Protein AF-V9ILV5-F1 (afdb_monomer_lite)

InterPro domains:
  IPR024571 ERAP1-like C-terminal domain [PF11838] (1-112)
  IPR050344 Peptidase M1 family aminopeptidases [PTHR11533] (1-113)

pLDDT: mean 90.87, std 11.47, range [36.84, 98.38]

Organism: Apis cerana (NCBI:txid7461)

Foldseek 3Di:
DLVCLQPDDDPVVNLVVLLVQLQDPDLVSLLVQLVVCLDCSRHNPVCSLSSLLSNLVHPSSLVVSVVCCLVCVVVVCVSQNPPHPSNVCSLCSSCVPPDDPVSVVVSVVSVVVDPSPVPPD

Sequence (121 aa):
MFQRFVTETDSAEKLNLIRGLAGIQSSWILNEFITTATDENYVRAQDFFSCLIAISENPIGTPLVWDWVRSNWEFLVNRYTLNDRYLGSLIPSITKTFATEIKLNEMENFLLSIPMLELEL

Secondary structure (DSSP, 8-state):
-HHHHHH---HHHHHHHHHHHHT---HHHHHHHHHHHTSTTTS-HHHHHHHHHHHHTSTTHHHHHHHHHHHTHHHHHHHH-TT-HHHHHHHHHHSTT--SHHHHHHHHHHHHHSGGGGG--

Structure (mmCIF, N/CA/C/O backbone):
data_AF-V9ILV5-F1
#
_entry.id   AF-V9ILV5-F1
#
loop_
_atom_site.group_PDB
_atom_site.id
_atom_site.type_symbol
_atom_site.label_atom_id
_atom_site.label_alt_id
_atom_site.label_comp_id
_atom_site.label_asym_id
_atom_site.label_entity_id
_atom_site.label_seq_id
_atom_site.pdbx_PDB_ins_code
_atom_site.Cartn_x
_atom_site.Cartn_y
_atom_site.Cartn_z
_atom_site.occupancy
_atom_site.B_iso_or_equiv
_atom_site.auth_seq_id
_atom_site.auth_comp_id
_atom_site.auth_asym_id
_atom_site.auth_atom_id
_atom_site.pdbx_PDB_model_num
ATOM 1 N N . MET A 1 1 ? -7.998 -0.362 -17.642 1.00 83.44 1 MET A N 1
ATOM 2 C CA . MET A 1 1 ? -7.440 0.727 -16.808 1.00 83.44 1 MET A CA 1
ATOM 3 C C . MET A 1 1 ? -6.019 0.401 -16.358 1.00 83.44 1 MET A C 1
ATOM 5 O O . MET A 1 1 ? -5.140 1.191 -16.661 1.00 83.44 1 MET A O 1
ATOM 9 N N . PHE A 1 2 ? -5.761 -0.775 -15.769 1.00 84.56 2 PHE A N 1
ATOM 10 C CA . PHE A 1 2 ? -4.410 -1.171 -15.338 1.00 84.56 2 PHE A CA 1
ATOM 11 C C . PHE A 1 2 ? -3.381 -1.207 -16.481 1.00 84.56 2 PHE A C 1
ATOM 13 O O . PHE A 1 2 ? -2.329 -0.593 -16.374 1.00 84.56 2 PHE A O 1
ATOM 20 N N . GLN A 1 3 ? -3.730 -1.790 -17.635 1.00 86.25 3 GLN A N 1
ATOM 21 C CA . GLN A 1 3 ? -2.847 -1.778 -18.813 1.00 86.25 3 GLN A CA 1
ATOM 22 C C . GLN A 1 3 ? -2.428 -0.361 -19.236 1.00 86.25 3 GLN A C 1
ATOM 24 O O . GLN A 1 3 ? -1.288 -0.139 -19.619 1.00 86.25 3 GLN A O 1
ATOM 29 N N . ARG A 1 4 ? -3.356 0.601 -19.141 1.00 90.31 4 ARG A N 1
ATOM 30 C CA . ARG A 1 4 ? -3.098 2.002 -19.484 1.00 90.31 4 ARG A CA 1
ATOM 31 C C . ARG A 1 4 ? -2.180 2.655 -18.451 1.00 90.31 4 ARG A C 1
ATOM 33 O O . ARG A 1 4 ? -1.290 3.387 -18.841 1.00 90.31 4 ARG A O 1
ATOM 40 N N . PHE A 1 5 ? -2.360 2.337 -17.168 1.00 89.38 5 PHE A N 1
ATOM 41 C CA . PHE A 1 5 ? -1.490 2.786 -16.077 1.00 89.38 5 PHE A CA 1
ATOM 42 C C . PHE A 1 5 ? -0.036 2.322 -16.244 1.00 89.38 5 PHE A C 1
ATOM 44 O O . PHE A 1 5 ? 0.875 3.117 -16.032 1.00 89.38 5 PHE A O 1
ATOM 51 N N . VAL A 1 6 ? 0.180 1.074 -16.669 1.00 86.56 6 VAL A N 1
ATOM 52 C CA . VAL A 1 6 ? 1.525 0.510 -16.891 1.00 86.56 6 VAL A CA 1
ATOM 53 C C . VAL A 1 6 ? 2.266 1.231 -18.019 1.00 86.56 6 VAL A C 1
ATOM 55 O O . VAL A 1 6 ? 3.464 1.479 -17.917 1.00 86.56 6 VAL A O 1
ATOM 58 N N . THR A 1 7 ? 1.563 1.589 -19.095 1.00 89.88 7 THR A N 1
ATOM 59 C CA . THR A 1 7 ? 2.163 2.256 -20.261 1.00 89.88 7 THR A CA 1
ATOM 60 C C . THR A 1 7 ? 2.166 3.784 -20.166 1.00 89.88 7 THR A C 1
ATOM 62 O O . THR A 1 7 ? 2.702 4.434 -21.059 1.00 89.88 7 THR A O 1
ATOM 65 N N . GLU A 1 8 ? 1.536 4.365 -19.141 1.00 91.69 8 GLU A N 1
ATOM 66 C CA . GLU A 1 8 ? 1.406 5.816 -18.996 1.00 91.69 8 GLU A CA 1
ATOM 67 C C . GLU A 1 8 ? 2.742 6.453 -18.598 1.00 91.69 8 GLU A C 1
ATOM 69 O O . GLU A 1 8 ? 3.406 6.029 -17.647 1.00 91.69 8 GLU A O 1
ATOM 74 N N . THR A 1 9 ? 3.125 7.500 -19.326 1.00 88.25 9 THR A N 1
ATOM 75 C CA . THR A 1 9 ? 4.378 8.233 -19.110 1.00 88.25 9 THR A CA 1
ATOM 76 C C . THR A 1 9 ? 4.163 9.565 -18.409 1.00 88.25 9 THR A C 1
ATOM 78 O O . THR A 1 9 ? 5.094 10.064 -17.776 1.00 88.25 9 THR A O 1
ATOM 81 N N . ASP A 1 10 ? 2.962 10.140 -18.509 1.00 91.38 10 ASP A N 1
ATOM 82 C CA . ASP A 1 10 ? 2.620 11.371 -17.810 1.00 91.38 10 ASP A CA 1
ATOM 83 C C . ASP A 1 10 ? 2.338 11.088 -16.329 1.00 91.38 10 ASP A C 1
ATOM 85 O O . ASP A 1 10 ? 1.428 10.340 -15.967 1.00 91.38 10 ASP A O 1
ATOM 89 N N . SER A 1 11 ? 3.129 11.698 -15.447 1.00 86.06 11 SER A N 1
ATOM 90 C CA . SER A 1 11 ? 3.035 11.462 -14.004 1.00 86.06 11 SER A CA 1
ATOM 91 C C . SER A 1 11 ? 1.685 11.885 -13.411 1.00 86.06 11 SER A C 1
ATOM 93 O O . SER A 1 11 ? 1.218 11.259 -12.456 1.00 86.06 11 SER A O 1
ATOM 95 N N . ALA A 1 12 ? 1.052 12.936 -13.944 1.00 89.31 12 ALA A N 1
ATOM 96 C CA . ALA A 1 12 ? -0.229 13.417 -13.433 1.00 89.31 12 ALA A CA 1
ATOM 97 C C . ALA A 1 12 ? -1.368 12.472 -13.838 1.00 89.31 12 ALA A C 1
ATOM 99 O O . ALA A 1 12 ? -2.196 12.099 -13.004 1.00 89.31 12 ALA A O 1
ATOM 100 N N . GLU A 1 13 ? -1.373 12.017 -15.087 1.00 92.94 13 GLU A N 1
ATOM 101 C CA . GLU A 1 13 ? -2.340 11.048 -15.581 1.00 92.94 13 GLU A CA 1
ATOM 102 C C . GLU A 1 13 ? -2.154 9.680 -14.926 1.00 92.94 13 GLU A C 1
ATOM 104 O O . GLU A 1 13 ? -3.128 9.029 -14.545 1.00 92.94 13 GLU A O 1
ATOM 109 N N . LYS A 1 14 ? -0.908 9.277 -14.671 1.00 89.88 14 LYS A N 1
ATOM 110 C CA . LYS A 1 14 ? -0.612 8.067 -13.906 1.00 89.88 14 LYS A CA 1
ATOM 111 C C . LYS A 1 14 ? -1.242 8.114 -12.513 1.00 89.88 14 LYS A C 1
ATOM 113 O O . LYS A 1 14 ? -1.853 7.134 -12.086 1.00 89.88 14 LYS A O 1
ATOM 118 N N . LEU A 1 15 ? -1.178 9.259 -11.831 1.00 89.06 15 LEU A N 1
ATOM 119 C CA . LEU A 1 15 ? -1.830 9.449 -10.534 1.00 89.06 15 LEU A CA 1
ATOM 120 C C . LEU A 1 15 ? -3.364 9.385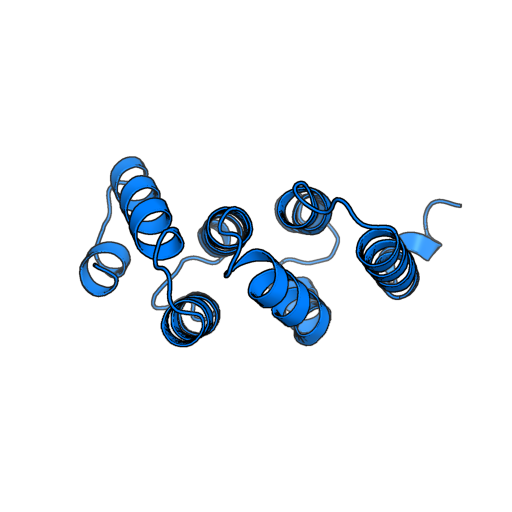 -10.634 1.00 89.06 15 LEU A C 1
ATOM 122 O O . LEU A 1 15 ? -4.010 8.797 -9.763 1.00 89.06 15 LEU A O 1
ATOM 126 N N . ASN A 1 16 ? -3.961 9.936 -11.695 1.00 93.06 16 ASN A N 1
ATOM 127 C CA . ASN A 1 16 ? -5.401 9.802 -11.948 1.00 93.06 16 ASN A CA 1
ATOM 128 C C . ASN A 1 16 ? -5.804 8.336 -12.149 1.00 93.06 16 ASN A C 1
ATOM 130 O O . ASN A 1 16 ? -6.809 7.886 -11.594 1.00 93.06 16 ASN A O 1
ATOM 134 N N . LEU A 1 17 ? -5.000 7.573 -12.891 1.00 94.44 17 LEU A N 1
ATOM 135 C CA . LEU A 1 17 ? -5.229 6.150 -13.117 1.00 94.44 17 LEU A CA 1
ATOM 136 C C . LEU A 1 17 ? -5.088 5.335 -11.825 1.00 94.44 17 LEU A C 1
ATOM 138 O O . LEU A 1 17 ? -5.932 4.474 -11.581 1.00 94.44 17 LEU A O 1
ATOM 142 N N . ILE A 1 18 ? -4.099 5.635 -10.970 1.00 93.62 18 ILE A N 1
ATOM 143 C CA . ILE A 1 18 ? -3.969 5.019 -9.636 1.00 93.62 18 ILE A CA 1
ATOM 144 C C . ILE A 1 18 ? -5.243 5.250 -8.821 1.00 93.62 18 ILE A C 1
ATOM 146 O O . ILE A 1 18 ? -5.800 4.295 -8.287 1.00 93.62 18 ILE A O 1
ATOM 150 N N . ARG A 1 19 ? -5.741 6.491 -8.757 1.00 93.00 19 ARG A N 1
ATOM 151 C CA . ARG A 1 19 ? -6.979 6.815 -8.025 1.00 93.00 19 ARG A CA 1
ATOM 152 C C . ARG A 1 19 ? -8.189 6.067 -8.585 1.00 93.00 19 ARG A C 1
ATOM 154 O O . ARG A 1 19 ? -8.990 5.540 -7.818 1.00 93.00 19 ARG A O 1
ATOM 161 N N . GLY A 1 20 ? -8.303 5.977 -9.910 1.00 95.31 20 GLY A N 1
ATOM 162 C CA . GLY A 1 20 ? -9.363 5.214 -10.571 1.00 95.31 20 GLY A CA 1
ATOM 163 C C . GLY A 1 20 ? -9.317 3.717 -10.244 1.00 95.31 20 GLY A C 1
ATOM 164 O O . GLY A 1 20 ? -10.351 3.123 -9.946 1.00 95.31 20 GLY A O 1
ATOM 165 N N . LEU A 1 21 ? -8.123 3.118 -10.247 1.00 95.19 21 LEU A N 1
ATOM 166 C CA . LEU A 1 21 ? -7.906 1.712 -9.885 1.00 95.19 21 LEU A CA 1
ATOM 167 C C . LEU A 1 21 ? -8.169 1.453 -8.397 1.00 95.19 21 LEU A C 1
ATOM 169 O O . LEU A 1 21 ? -8.818 0.471 -8.046 1.00 95.19 21 LEU A O 1
ATOM 173 N N . ALA A 1 22 ? -7.713 2.352 -7.528 1.00 96.12 22 ALA A N 1
ATOM 174 C CA . ALA A 1 22 ? -7.916 2.266 -6.087 1.00 96.12 22 ALA A CA 1
ATOM 175 C C . ALA A 1 22 ? -9.392 2.415 -5.679 1.00 96.12 22 ALA A C 1
ATOM 177 O O . ALA A 1 22 ? -9.806 1.862 -4.664 1.00 96.12 22 ALA A O 1
ATOM 178 N N . GLY A 1 23 ? -10.212 3.106 -6.479 1.00 95.75 23 GLY A N 1
ATOM 179 C CA . GLY A 1 23 ? -11.650 3.271 -6.233 1.00 95.75 23 GLY A CA 1
ATOM 180 C C . GLY A 1 23 ? -12.505 2.016 -6.467 1.00 95.75 23 GLY A C 1
ATOM 181 O O . GLY A 1 23 ? -13.704 2.029 -6.175 1.00 95.75 23 GLY A O 1
ATOM 182 N N . ILE A 1 24 ? -11.924 0.928 -6.984 1.00 96.31 24 ILE A N 1
ATOM 183 C CA . ILE A 1 24 ? -12.650 -0.303 -7.320 1.00 96.31 24 ILE A CA 1
ATOM 184 C C . ILE A 1 24 ? -13.223 -0.965 -6.058 1.00 96.31 24 ILE A C 1
ATOM 186 O O . ILE A 1 24 ? -12.523 -1.202 -5.079 1.00 96.31 24 ILE A O 1
ATOM 190 N N . GLN A 1 25 ? -14.509 -1.319 -6.093 1.00 96.50 25 GLN A N 1
ATOM 191 C CA . GLN A 1 25 ? -15.223 -1.933 -4.967 1.00 96.50 25 GLN A CA 1
ATOM 192 C C . GLN A 1 25 ? -15.139 -3.472 -4.988 1.00 96.50 25 GLN A C 1
ATOM 194 O O . GLN A 1 25 ? -16.149 -4.169 -4.923 1.00 96.50 25 GLN A O 1
ATOM 199 N N . SER A 1 26 ? -13.932 -4.020 -5.150 1.00 97.56 26 SER A N 1
ATOM 200 C CA . SER A 1 26 ? -13.693 -5.467 -5.202 1.00 97.56 26 SER A CA 1
ATOM 201 C C . SER A 1 26 ? -12.385 -5.811 -4.505 1.00 97.56 26 SER A C 1
ATOM 203 O O . SER A 1 26 ? -11.316 -5.423 -4.971 1.00 97.56 26 SER A O 1
ATOM 205 N N . SER A 1 27 ? -12.465 -6.572 -3.411 1.00 97.38 27 SER A N 1
ATOM 206 C CA . SER A 1 27 ? -11.283 -6.994 -2.653 1.00 97.38 27 SER A CA 1
ATOM 207 C C . SER A 1 27 ? -10.315 -7.823 -3.493 1.00 97.38 27 SER A C 1
ATOM 209 O O . SER A 1 27 ? -9.108 -7.644 -3.378 1.00 97.38 27 SER A O 1
ATOM 211 N N . TRP A 1 28 ? -10.834 -8.679 -4.379 1.00 97.06 28 TRP A N 1
ATOM 212 C CA . TRP A 1 28 ? -10.013 -9.455 -5.306 1.00 97.06 28 TRP A CA 1
ATOM 213 C C . TRP A 1 28 ? -9.201 -8.538 -6.226 1.00 97.06 28 TRP A C 1
ATOM 215 O O . TRP A 1 28 ? -7.982 -8.638 -6.248 1.00 97.06 28 TRP A O 1
ATOM 225 N N . ILE A 1 29 ? -9.843 -7.576 -6.901 1.00 96.62 29 ILE A N 1
ATOM 226 C CA . ILE A 1 29 ? -9.138 -6.668 -7.823 1.00 96.62 29 ILE A CA 1
ATOM 227 C C . ILE A 1 29 ? -8.123 -5.792 -7.082 1.00 96.62 29 ILE A C 1
ATOM 229 O O . ILE A 1 29 ? -7.029 -5.561 -7.591 1.00 96.62 29 ILE A O 1
ATOM 233 N N . LEU A 1 30 ? -8.464 -5.303 -5.887 1.00 98.12 30 LEU A N 1
ATOM 234 C CA . LEU A 1 30 ? -7.540 -4.496 -5.091 1.00 98.12 30 LEU A CA 1
ATOM 235 C C . LEU A 1 30 ? -6.324 -5.311 -4.630 1.00 98.12 30 LEU A C 1
ATOM 237 O O . LEU A 1 30 ? -5.210 -4.805 -4.708 1.00 98.12 30 LEU A O 1
ATOM 241 N N . ASN A 1 31 ? -6.505 -6.572 -4.223 1.00 97.56 31 ASN A N 1
ATOM 242 C CA . ASN A 1 31 ? -5.388 -7.463 -3.892 1.00 97.56 31 ASN A CA 1
ATOM 243 C C . ASN A 1 31 ? -4.513 -7.768 -5.109 1.00 97.56 31 ASN A C 1
ATOM 245 O O . ASN A 1 31 ? -3.291 -7.683 -5.013 1.00 97.56 31 ASN A O 1
ATOM 249 N N . GLU A 1 32 ? -5.118 -8.062 -6.262 1.00 95.88 32 GLU A N 1
ATOM 250 C CA . GLU A 1 32 ? -4.374 -8.247 -7.511 1.00 95.88 32 GLU A CA 1
ATOM 251 C C . GLU A 1 32 ? -3.587 -6.982 -7.873 1.00 95.88 32 GLU A C 1
ATOM 253 O O . GLU A 1 32 ? -2.439 -7.072 -8.310 1.00 95.88 32 GLU A O 1
ATOM 258 N N . PHE A 1 33 ? -4.158 -5.793 -7.643 1.00 96.12 33 PHE A N 1
ATOM 259 C CA . PHE A 1 33 ? -3.458 -4.532 -7.866 1.00 96.12 33 PHE A CA 1
ATOM 260 C C . PHE A 1 33 ? -2.273 -4.361 -6.907 1.00 96.12 33 PHE A C 1
ATOM 262 O O . PHE A 1 33 ? -1.183 -4.041 -7.376 1.00 96.12 33 PHE A O 1
ATOM 269 N N . ILE A 1 34 ? -2.441 -4.631 -5.605 1.00 97.56 34 ILE A N 1
ATOM 270 C CA . ILE A 1 34 ? -1.339 -4.600 -4.628 1.00 97.56 34 ILE A CA 1
ATOM 271 C C . ILE A 1 34 ? -0.217 -5.540 -5.077 1.00 97.56 34 ILE A C 1
ATOM 273 O O . ILE A 1 34 ? 0.914 -5.089 -5.233 1.00 97.56 34 ILE A O 1
ATOM 277 N N . THR A 1 35 ? -0.535 -6.811 -5.347 1.00 96.19 35 THR A N 1
ATOM 278 C CA . THR A 1 35 ? 0.440 -7.829 -5.761 1.00 96.19 35 THR A CA 1
ATOM 279 C C . THR A 1 35 ? 1.148 -7.441 -7.051 1.00 96.19 35 THR A C 1
ATOM 281 O O . THR A 1 35 ? 2.374 -7.462 -7.106 1.00 96.19 35 THR A O 1
ATOM 284 N N . THR A 1 36 ? 0.411 -7.027 -8.081 1.00 94.56 36 THR A N 1
ATOM 285 C CA . THR A 1 36 ? 1.018 -6.667 -9.370 1.00 94.56 36 THR A CA 1
ATOM 286 C C . THR A 1 36 ? 1.889 -5.415 -9.251 1.00 94.56 36 THR A C 1
ATOM 288 O O . THR A 1 36 ? 2.939 -5.332 -9.880 1.00 94.56 36 THR A O 1
ATOM 291 N N . ALA A 1 37 ? 1.502 -4.454 -8.407 1.00 94.94 37 ALA A N 1
ATOM 292 C CA . ALA A 1 37 ? 2.280 -3.240 -8.176 1.00 94.94 37 ALA A CA 1
ATOM 293 C C . ALA A 1 37 ? 3.594 -3.483 -7.408 1.00 94.94 37 ALA A C 1
ATOM 295 O O . ALA A 1 37 ? 4.430 -2.584 -7.346 1.00 94.94 37 ALA A O 1
ATOM 296 N N . THR A 1 38 ? 3.811 -4.683 -6.854 1.00 95.69 38 THR A N 1
ATOM 297 C CA . THR A 1 38 ? 5.107 -5.057 -6.265 1.00 95.69 38 THR A CA 1
ATOM 298 C C . THR A 1 38 ? 6.193 -5.298 -7.313 1.00 95.69 38 THR A C 1
ATOM 300 O O . THR A 1 38 ? 7.377 -5.204 -6.979 1.00 95.69 38 THR A O 1
ATOM 303 N N . ASP A 1 39 ? 5.822 -5.605 -8.555 1.00 94.69 39 ASP A N 1
ATOM 304 C CA . ASP A 1 39 ? 6.758 -5.897 -9.636 1.00 94.69 39 ASP A CA 1
ATOM 305 C C . ASP A 1 39 ? 7.152 -4.603 -10.369 1.00 94.69 39 ASP A C 1
ATOM 307 O O . ASP A 1 39 ? 6.321 -3.883 -10.936 1.00 94.69 39 ASP A O 1
ATOM 311 N N . GLU A 1 40 ? 8.457 -4.320 -10.363 1.00 92.31 40 GLU A N 1
ATOM 312 C CA . GLU A 1 40 ? 9.046 -3.103 -10.926 1.00 92.31 40 GLU A CA 1
ATOM 313 C C . GLU A 1 40 ? 8.925 -3.004 -12.451 1.00 92.31 40 GLU A C 1
ATOM 315 O O . GLU A 1 40 ? 9.053 -1.911 -13.007 1.00 92.31 40 GLU A O 1
ATOM 320 N N . ASN A 1 41 ? 8.592 -4.108 -13.127 1.00 91.06 41 ASN A N 1
ATOM 321 C CA . ASN A 1 41 ? 8.243 -4.097 -14.546 1.00 91.06 41 ASN A CA 1
ATOM 322 C C . ASN A 1 41 ? 6.904 -3.391 -14.819 1.00 91.06 41 ASN A C 1
ATOM 324 O O . ASN A 1 41 ? 6.687 -2.904 -15.929 1.00 91.06 41 ASN A O 1
ATOM 328 N N . TYR A 1 42 ? 6.012 -3.320 -13.823 1.00 90.12 42 TYR A N 1
ATOM 329 C CA . TYR A 1 42 ? 4.704 -2.671 -13.941 1.00 90.12 42 TYR A CA 1
ATOM 330 C C . TYR A 1 42 ? 4.646 -1.338 -13.192 1.00 90.12 42 TYR A C 1
ATOM 332 O O . TYR A 1 42 ? 4.070 -0.370 -13.696 1.00 90.12 42 TYR A O 1
ATOM 340 N N . VAL A 1 43 ? 5.234 -1.266 -11.993 1.00 90.81 43 VAL A N 1
ATOM 341 C CA . VAL A 1 43 ? 5.191 -0.074 -11.133 1.00 90.81 43 VAL A CA 1
ATOM 342 C C . VAL A 1 43 ? 6.572 0.228 -10.581 1.00 90.81 43 VAL A C 1
ATOM 344 O O . VAL A 1 43 ? 7.153 -0.573 -9.862 1.00 90.81 43 VAL A O 1
ATOM 347 N N . ARG A 1 44 ? 7.088 1.427 -10.868 1.00 88.88 44 ARG A N 1
ATOM 348 C CA . ARG A 1 44 ? 8.380 1.886 -10.338 1.00 88.88 44 ARG A CA 1
ATOM 349 C C . ARG A 1 44 ? 8.370 1.825 -8.812 1.00 88.88 44 ARG A C 1
ATOM 351 O O . ARG A 1 44 ? 7.378 2.221 -8.202 1.00 88.88 44 ARG A O 1
ATOM 358 N N . ALA A 1 45 ? 9.493 1.453 -8.199 1.00 89.31 45 ALA A N 1
ATOM 359 C CA . ALA A 1 45 ? 9.600 1.322 -6.745 1.00 89.31 45 ALA A CA 1
ATOM 360 C C . ALA A 1 45 ? 9.073 2.557 -5.981 1.00 89.31 45 ALA A C 1
ATOM 362 O O . ALA A 1 45 ? 8.307 2.415 -5.034 1.00 89.31 45 ALA A O 1
ATOM 363 N N . GLN A 1 46 ? 9.395 3.774 -6.426 1.00 82.31 46 GLN A N 1
ATOM 364 C CA . GLN A 1 46 ? 8.911 5.020 -5.809 1.00 82.31 46 GLN A CA 1
ATOM 365 C C . GLN A 1 46 ? 7.391 5.265 -5.956 1.00 82.31 46 GLN A C 1
ATOM 367 O O . GLN A 1 46 ? 6.791 5.939 -5.121 1.00 82.31 46 GLN A O 1
ATOM 372 N N . ASP A 1 47 ? 6.755 4.717 -6.998 1.00 88.50 47 ASP A N 1
ATOM 373 C CA . ASP A 1 47 ? 5.318 4.881 -7.271 1.00 88.50 47 ASP A CA 1
ATOM 374 C C . ASP A 1 47 ? 4.472 3.862 -6.482 1.00 88.50 47 ASP A C 1
ATOM 376 O O . ASP A 1 47 ? 3.266 4.055 -6.301 1.00 88.50 47 ASP A O 1
ATOM 380 N N . PHE A 1 48 ? 5.089 2.782 -5.988 1.00 95.25 48 PHE A N 1
ATOM 381 C CA . PHE A 1 48 ? 4.395 1.718 -5.262 1.00 95.25 48 PHE A CA 1
ATOM 382 C C . PHE A 1 48 ? 3.719 2.231 -3.984 1.00 95.25 48 PHE A C 1
ATOM 384 O O . PHE A 1 48 ? 2.553 1.921 -3.734 1.00 95.25 48 PHE A O 1
ATOM 391 N N . PHE A 1 49 ? 4.387 3.109 -3.228 1.00 95.44 49 PHE A N 1
ATOM 392 C CA . PHE A 1 49 ? 3.796 3.731 -2.039 1.00 95.44 49 PHE A CA 1
ATOM 393 C C . PHE A 1 49 ? 2.531 4.530 -2.367 1.00 95.44 49 PHE A C 1
ATOM 395 O O . PHE A 1 49 ? 1.554 4.463 -1.626 1.00 95.44 49 PHE A O 1
ATOM 402 N N . SER A 1 50 ? 2.503 5.225 -3.510 1.00 94.62 50 SER A N 1
ATOM 403 C CA . SER A 1 50 ? 1.309 5.957 -3.954 1.00 94.62 50 SER A CA 1
ATOM 404 C C . SER A 1 50 ? 0.138 5.014 -4.237 1.00 94.62 50 SER A C 1
ATOM 406 O O . SER A 1 50 ? -1.007 5.363 -3.953 1.00 94.62 50 SER A O 1
ATOM 408 N N . CYS A 1 51 ? 0.413 3.809 -4.748 1.00 96.88 51 CYS A N 1
ATOM 409 C CA . CYS A 1 51 ? -0.608 2.783 -4.956 1.00 96.88 51 CYS A CA 1
ATOM 410 C C . CYS A 1 51 ? -1.177 2.298 -3.615 1.00 96.88 51 CYS A C 1
ATOM 412 O O . CYS A 1 51 ? -2.392 2.319 -3.433 1.00 96.88 51 CYS A O 1
ATOM 414 N N . LEU A 1 52 ? -0.315 1.936 -2.656 1.00 98.00 52 LEU A N 1
ATOM 415 C CA . LEU A 1 52 ? -0.743 1.492 -1.323 1.00 98.00 52 LEU A CA 1
ATOM 416 C C . LEU A 1 52 ? -1.565 2.566 -0.600 1.00 98.00 52 LEU A C 1
ATOM 418 O O . LEU A 1 52 ? -2.639 2.272 -0.078 1.00 98.00 52 LEU A O 1
ATOM 422 N N . ILE A 1 53 ? -1.100 3.818 -0.615 1.00 97.19 53 ILE A N 1
ATOM 423 C CA . ILE A 1 53 ? -1.802 4.939 0.020 1.00 97.19 53 ILE A CA 1
ATOM 424 C C . ILE A 1 53 ? -3.164 5.155 -0.640 1.00 97.19 53 ILE A C 1
ATOM 426 O O . ILE A 1 53 ? -4.166 5.222 0.067 1.00 97.19 53 ILE A O 1
ATOM 430 N N . ALA A 1 54 ? -3.241 5.192 -1.973 1.00 96.81 54 ALA A N 1
ATOM 431 C CA . ALA A 1 54 ? -4.514 5.378 -2.666 1.00 96.81 54 ALA A CA 1
ATOM 432 C C . ALA A 1 54 ? -5.513 4.247 -2.365 1.00 96.81 54 ALA A C 1
ATOM 434 O O . ALA A 1 54 ? -6.687 4.511 -2.123 1.00 96.81 54 ALA A O 1
ATOM 435 N N . ILE A 1 55 ? -5.062 2.988 -2.333 1.00 98.00 55 ILE A N 1
ATOM 436 C CA . ILE A 1 55 ? -5.924 1.844 -1.997 1.00 98.00 55 ILE A CA 1
ATOM 437 C C . ILE A 1 55 ? -6.361 1.904 -0.525 1.00 98.00 55 ILE A C 1
ATOM 439 O O . ILE A 1 55 ? -7.500 1.563 -0.217 1.00 98.00 55 ILE A O 1
ATOM 443 N N . SER A 1 56 ? -5.506 2.388 0.383 1.00 97.69 56 SER A N 1
ATOM 444 C CA . SER A 1 56 ? -5.840 2.519 1.809 1.00 97.69 56 SER A CA 1
ATOM 445 C C . SER A 1 56 ? -6.974 3.517 2.087 1.00 97.69 56 SER A C 1
ATOM 447 O O . SER A 1 56 ? -7.652 3.401 3.106 1.00 97.69 56 SER A O 1
ATOM 449 N N . GLU A 1 57 ? -7.225 4.459 1.169 1.00 96.12 57 GLU A N 1
ATOM 450 C CA . GLU A 1 57 ? -8.345 5.410 1.238 1.00 96.12 57 GLU A CA 1
ATOM 451 C C . GLU A 1 57 ? -9.696 4.776 0.871 1.00 96.12 57 GLU A C 1
ATOM 453 O O . GLU A 1 57 ? -10.749 5.334 1.179 1.00 96.12 57 GLU A O 1
ATOM 458 N N . ASN A 1 58 ? -9.686 3.605 0.231 1.00 96.81 58 ASN A N 1
ATOM 459 C CA . ASN A 1 58 ? -10.886 2.831 -0.052 1.00 96.81 58 ASN A CA 1
ATOM 460 C C . ASN A 1 58 ? -11.257 1.992 1.185 1.00 96.81 58 ASN A C 1
ATOM 462 O O . ASN A 1 58 ? -10.423 1.200 1.613 1.00 96.81 58 ASN A O 1
ATOM 466 N N . PRO A 1 59 ? -12.495 2.051 1.718 1.00 95.81 59 PRO A N 1
ATOM 467 C CA . PRO A 1 59 ? -12.903 1.246 2.876 1.00 95.81 59 PRO A CA 1
ATOM 468 C C . PRO A 1 59 ? -12.691 -0.268 2.714 1.00 95.81 59 PRO A C 1
ATOM 470 O O . PRO A 1 59 ? -12.418 -0.961 3.691 1.00 95.81 59 PRO A O 1
ATOM 473 N N . ILE A 1 60 ? -12.797 -0.789 1.484 1.00 97.25 60 ILE A N 1
ATOM 474 C CA . ILE A 1 60 ? -12.493 -2.193 1.165 1.00 97.25 60 ILE A CA 1
ATOM 475 C C . ILE A 1 60 ? -10.978 -2.421 1.125 1.00 97.25 60 ILE A C 1
ATOM 477 O O . ILE A 1 60 ? -10.509 -3.486 1.507 1.00 97.25 60 ILE A O 1
ATOM 481 N N . GLY A 1 61 ? -10.213 -1.430 0.667 1.00 97.75 61 GLY A N 1
ATOM 482 C CA . GLY A 1 61 ? -8.761 -1.494 0.519 1.00 97.75 61 GLY A CA 1
ATOM 483 C C . GLY A 1 61 ? -7.981 -1.264 1.813 1.00 97.75 61 GLY A C 1
ATOM 484 O O . GLY A 1 61 ? -6.909 -1.840 1.966 1.00 97.75 61 GLY A O 1
ATOM 485 N N . THR A 1 62 ? -8.515 -0.495 2.767 1.00 97.44 62 THR A N 1
ATOM 486 C CA . THR A 1 62 ? -7.874 -0.211 4.059 1.00 97.44 62 THR A CA 1
ATOM 487 C C . THR A 1 62 ? -7.395 -1.484 4.776 1.00 97.44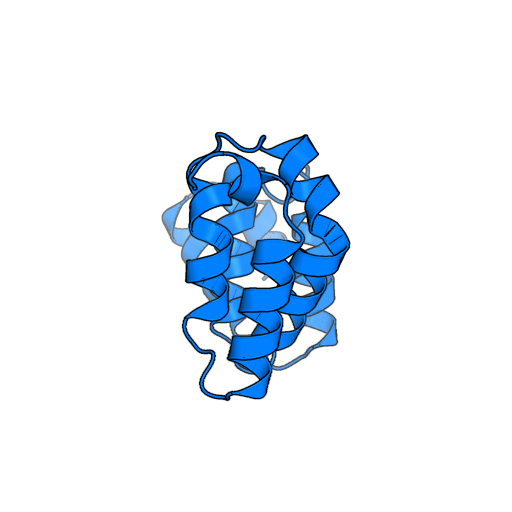 62 THR A C 1
ATOM 489 O O . THR A 1 62 ? -6.200 -1.566 5.072 1.00 97.44 62 THR A O 1
ATOM 492 N N . PRO A 1 63 ? -8.246 -2.501 5.046 1.00 96.50 63 PRO A N 1
ATOM 493 C CA . PRO A 1 63 ? -7.773 -3.726 5.689 1.00 96.50 63 PRO A CA 1
ATOM 494 C C . PRO A 1 63 ? -6.788 -4.512 4.810 1.00 96.50 63 PRO A C 1
ATOM 496 O O . PRO A 1 63 ? -5.829 -5.061 5.337 1.00 96.50 63 PRO A O 1
ATOM 499 N N . LEU A 1 64 ? -6.964 -4.510 3.483 1.00 98.31 64 LEU A N 1
ATOM 500 C CA . LEU A 1 64 ? -6.099 -5.252 2.556 1.00 98.31 64 LEU A CA 1
ATOM 501 C C . LEU A 1 64 ? -4.671 -4.708 2.543 1.00 98.31 64 LEU A C 1
ATOM 503 O O . LEU A 1 64 ? -3.714 -5.468 2.655 1.00 98.31 64 LEU A O 1
ATOM 507 N N . VAL A 1 65 ? -4.527 -3.385 2.442 1.00 98.38 65 VAL A N 1
ATOM 508 C CA . VAL A 1 65 ? -3.221 -2.717 2.475 1.00 98.38 65 VAL A CA 1
ATOM 509 C C . VAL A 1 65 ? -2.565 -2.915 3.832 1.00 98.38 65 VAL A C 1
ATOM 511 O O . VAL A 1 65 ? -1.379 -3.225 3.887 1.00 98.38 65 VAL A O 1
ATOM 514 N N . TRP A 1 66 ? -3.322 -2.772 4.921 1.00 97.81 66 TRP A N 1
ATOM 515 C CA . TRP A 1 66 ? -2.786 -2.959 6.266 1.00 97.81 66 TRP A CA 1
ATOM 516 C C . TRP A 1 66 ? -2.250 -4.372 6.492 1.00 97.81 66 TRP A C 1
ATOM 518 O O . TRP A 1 66 ? -1.131 -4.544 6.975 1.00 97.81 66 TRP A O 1
ATOM 528 N N . ASP A 1 67 ? -3.026 -5.385 6.116 1.00 97.62 67 ASP A N 1
ATOM 529 C CA . ASP A 1 67 ? -2.624 -6.780 6.268 1.00 97.62 67 ASP A CA 1
ATOM 530 C C . ASP A 1 67 ? -1.428 -7.099 5.368 1.00 97.62 67 ASP A C 1
ATOM 532 O O . ASP A 1 67 ? -0.439 -7.665 5.835 1.00 97.62 67 ASP A O 1
ATOM 536 N N . TRP A 1 68 ? -1.456 -6.646 4.111 1.00 98.38 68 TRP A N 1
ATOM 537 C CA . TRP A 1 68 ? -0.353 -6.850 3.180 1.00 98.38 68 TRP A CA 1
ATOM 538 C C . TRP A 1 68 ? 0.947 -6.198 3.670 1.00 98.38 68 TRP A C 1
ATOM 540 O O . TRP A 1 68 ? 1.986 -6.855 3.662 1.00 98.38 68 TRP A O 1
ATOM 550 N N . VAL A 1 69 ? 0.907 -4.946 4.143 1.00 97.38 69 VAL A N 1
ATOM 551 C CA . VAL A 1 69 ? 2.097 -4.228 4.636 1.00 97.38 69 VAL A CA 1
ATOM 552 C C . VAL A 1 69 ? 2.700 -4.927 5.848 1.00 97.38 69 VAL A C 1
ATOM 554 O O . VAL A 1 69 ? 3.914 -5.110 5.889 1.00 97.38 69 VAL A O 1
ATOM 557 N N . ARG A 1 70 ? 1.876 -5.372 6.805 1.00 96.12 70 ARG A N 1
ATOM 558 C CA . ARG A 1 70 ? 2.370 -6.117 7.971 1.00 96.12 70 ARG A CA 1
ATOM 559 C C . ARG A 1 70 ? 3.005 -7.446 7.572 1.00 96.12 70 ARG A C 1
ATOM 561 O O . ARG A 1 70 ? 4.088 -7.768 8.049 1.00 96.12 70 ARG A O 1
ATOM 568 N N . SER A 1 71 ? 2.364 -8.198 6.677 1.00 96.62 71 SER A N 1
ATOM 569 C CA . SER A 1 71 ? 2.878 -9.490 6.205 1.00 96.62 71 SER A CA 1
ATOM 570 C C . SER A 1 71 ? 4.118 -9.376 5.315 1.00 96.62 71 SER A C 1
ATOM 572 O O . SER A 1 71 ? 4.869 -10.340 5.213 1.00 96.62 71 SER A O 1
ATOM 574 N N . ASN A 1 72 ? 4.348 -8.223 4.681 1.00 97.00 72 ASN A N 1
ATOM 575 C CA . ASN A 1 72 ? 5.441 -7.999 3.730 1.00 97.00 72 ASN A CA 1
ATOM 576 C C . ASN A 1 72 ? 6.401 -6.894 4.196 1.00 97.00 72 ASN A C 1
ATOM 578 O O . ASN A 1 72 ? 7.086 -6.270 3.384 1.00 97.00 72 ASN A O 1
ATOM 582 N N . TRP A 1 73 ? 6.470 -6.640 5.504 1.00 95.19 73 TRP A N 1
ATOM 583 C CA . TRP A 1 73 ? 7.314 -5.574 6.037 1.00 95.19 73 TRP A CA 1
ATOM 584 C C . TRP A 1 73 ? 8.796 -5.792 5.717 1.00 95.19 73 TRP A C 1
ATOM 586 O O . TRP A 1 73 ? 9.474 -4.868 5.277 1.00 95.19 73 TRP A O 1
ATOM 596 N N . GLU A 1 74 ? 9.292 -7.026 5.843 1.00 94.25 74 GLU A N 1
ATOM 597 C CA . GLU A 1 74 ? 10.677 -7.367 5.495 1.00 94.25 74 GLU A CA 1
ATOM 598 C C . GLU A 1 74 ? 10.983 -7.089 4.015 1.00 94.25 74 GLU A C 1
ATOM 600 O O . GLU A 1 74 ? 12.033 -6.542 3.686 1.00 94.25 74 GLU A O 1
ATOM 605 N N . PHE A 1 75 ? 10.040 -7.38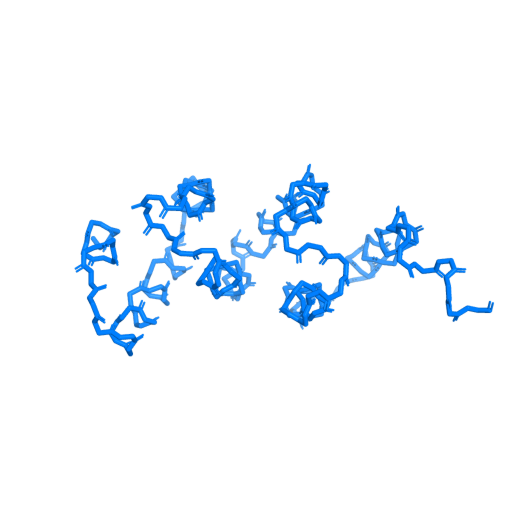0 3.115 1.00 95.38 75 PHE A N 1
ATOM 606 C CA . PHE A 1 75 ? 10.164 -7.043 1.697 1.00 95.38 75 PHE A CA 1
ATOM 607 C C . PHE A 1 75 ? 10.300 -5.529 1.479 1.00 95.38 75 PHE A C 1
ATOM 609 O O . PHE A 1 75 ? 11.160 -5.093 0.713 1.00 95.38 75 PHE A O 1
ATOM 616 N N . LEU A 1 76 ? 9.495 -4.723 2.178 1.00 95.56 76 LEU A N 1
ATOM 617 C CA . LEU A 1 76 ? 9.580 -3.263 2.115 1.00 95.56 76 LEU A CA 1
ATOM 618 C C . LEU A 1 76 ? 10.925 -2.756 2.658 1.00 95.56 76 LEU A C 1
ATOM 620 O O . LEU A 1 76 ? 11.575 -1.932 2.017 1.00 95.56 76 LEU A O 1
ATOM 624 N N . VAL A 1 77 ? 11.384 -3.280 3.795 1.00 93.81 77 VAL A N 1
ATOM 625 C CA . VAL A 1 77 ? 12.683 -2.910 4.379 1.00 93.81 77 VAL A CA 1
ATOM 626 C C . VAL A 1 77 ? 13.836 -3.291 3.451 1.00 93.81 77 VAL A C 1
ATOM 628 O O . VAL A 1 77 ? 14.729 -2.476 3.237 1.00 93.81 77 VAL A O 1
ATOM 631 N N . ASN A 1 78 ? 13.805 -4.477 2.845 1.00 94.06 78 ASN A N 1
ATOM 632 C CA . ASN A 1 78 ? 14.840 -4.922 1.911 1.00 94.06 78 ASN A CA 1
ATOM 633 C C . ASN A 1 78 ? 14.875 -4.077 0.631 1.00 94.06 78 ASN A C 1
ATOM 635 O O . ASN A 1 78 ? 15.950 -3.835 0.087 1.00 94.06 78 ASN A O 1
ATOM 639 N N . ARG A 1 79 ? 13.714 -3.614 0.151 1.00 95.00 79 ARG A N 1
ATOM 640 C CA . ARG A 1 79 ? 13.620 -2.797 -1.064 1.00 95.00 79 ARG A CA 1
ATOM 641 C C . ARG A 1 79 ? 14.014 -1.336 -0.8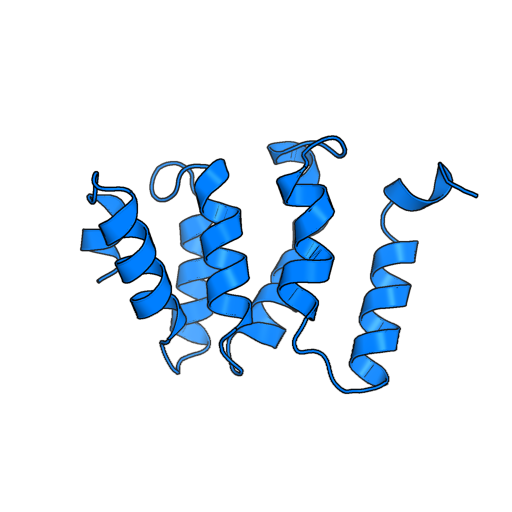46 1.00 95.00 79 ARG A C 1
ATOM 643 O O . ARG A 1 79 ? 14.693 -0.773 -1.698 1.00 95.00 79 ARG A O 1
ATOM 650 N N . TYR A 1 80 ? 13.574 -0.718 0.249 1.00 92.94 80 TYR A N 1
ATOM 651 C CA . TYR A 1 80 ? 13.709 0.731 0.453 1.00 92.94 80 TYR A CA 1
ATOM 652 C C . TYR A 1 80 ? 14.727 1.109 1.531 1.00 92.94 80 TYR A C 1
ATOM 654 O O . TYR A 1 80 ? 15.274 2.203 1.483 1.00 92.94 80 TYR A O 1
ATOM 662 N N . THR A 1 81 ? 15.071 0.197 2.443 1.00 89.88 81 THR A N 1
ATOM 663 C CA . THR A 1 81 ? 15.845 0.439 3.677 1.00 89.88 81 THR A CA 1
ATOM 664 C C . THR A 1 81 ? 15.086 1.241 4.738 1.00 89.88 81 THR A C 1
ATOM 666 O O . THR A 1 81 ? 14.183 2.017 4.438 1.00 89.88 81 THR A O 1
ATOM 669 N N . LEU A 1 82 ? 15.482 1.086 6.006 1.00 86.56 82 LEU A N 1
ATOM 670 C CA . LEU A 1 82 ? 14.864 1.785 7.145 1.00 86.56 82 LEU A CA 1
ATOM 671 C C . LEU A 1 82 ? 15.039 3.315 7.102 1.00 86.56 82 LEU A C 1
ATOM 673 O O . LEU A 1 82 ? 14.281 4.024 7.754 1.00 86.56 82 LEU A O 1
ATOM 677 N N . ASN A 1 83 ? 16.003 3.820 6.326 1.00 86.69 83 ASN A N 1
ATOM 678 C CA . ASN A 1 83 ? 16.273 5.255 6.192 1.00 86.69 83 ASN A CA 1
ATOM 679 C C . ASN A 1 83 ? 15.437 5.925 5.085 1.00 86.69 83 ASN A C 1
ATOM 681 O O . ASN A 1 83 ? 15.567 7.132 4.866 1.00 86.69 83 ASN A O 1
ATOM 685 N N . ASP A 1 84 ? 14.604 5.171 4.360 1.00 91.12 84 ASP A N 1
ATOM 686 C CA . ASP A 1 84 ? 13.746 5.731 3.319 1.00 91.12 84 ASP A CA 1
ATOM 687 C C . ASP A 1 84 ? 12.590 6.538 3.921 1.00 91.12 84 ASP A C 1
ATOM 689 O O . ASP A 1 84 ? 11.794 6.062 4.734 1.00 91.12 84 ASP A O 1
ATOM 693 N N . ARG A 1 85 ? 12.483 7.795 3.485 1.00 90.25 85 ARG A N 1
ATOM 694 C CA . ARG A 1 85 ? 11.479 8.744 3.975 1.00 90.25 85 ARG A CA 1
ATOM 695 C C . ARG A 1 85 ? 10.045 8.313 3.652 1.00 90.25 85 ARG A C 1
ATOM 697 O O . ARG A 1 85 ? 9.133 8.567 4.443 1.00 90.25 85 ARG A O 1
ATOM 704 N N . TYR A 1 86 ? 9.821 7.710 2.489 1.00 91.56 86 TYR A N 1
ATOM 705 C CA . TYR A 1 86 ? 8.503 7.232 2.087 1.00 91.56 86 TYR A CA 1
ATOM 706 C C . TYR A 1 86 ? 8.119 5.986 2.882 1.00 91.56 86 TYR A C 1
ATOM 708 O O . TYR A 1 86 ? 6.986 5.910 3.351 1.00 91.56 86 TYR A O 1
ATOM 716 N N . LEU A 1 87 ? 9.066 5.079 3.146 1.00 93.38 87 LEU A N 1
ATOM 717 C CA . LEU A 1 87 ? 8.835 3.954 4.053 1.00 93.38 87 LEU A CA 1
ATOM 718 C C . LEU A 1 87 ? 8.500 4.436 5.473 1.00 93.38 87 LEU A C 1
ATOM 720 O O . LEU A 1 87 ? 7.506 3.994 6.049 1.00 93.38 87 LEU A O 1
ATOM 724 N N . GLY A 1 88 ? 9.261 5.397 6.007 1.00 90.88 88 GLY A N 1
ATOM 725 C CA . GLY A 1 88 ? 9.019 5.976 7.335 1.00 90.88 88 GLY A CA 1
ATOM 726 C C . GLY A 1 88 ? 7.664 6.687 7.472 1.00 90.88 88 GLY A C 1
ATOM 727 O O . GLY A 1 88 ? 7.093 6.742 8.557 1.00 90.88 88 GLY A O 1
ATOM 728 N N . SER A 1 89 ? 7.105 7.193 6.369 1.00 92.31 89 SER A N 1
ATOM 729 C CA . SER A 1 89 ? 5.776 7.823 6.337 1.00 92.31 89 SER A CA 1
ATOM 730 C C . SER A 1 89 ? 4.648 6.885 5.892 1.00 92.31 89 SER A C 1
ATOM 732 O O . SER A 1 89 ? 3.484 7.295 5.890 1.00 92.31 89 SER A O 1
ATOM 734 N N . LEU A 1 90 ? 4.946 5.627 5.549 1.00 95.31 90 LEU A N 1
ATOM 735 C CA . LEU A 1 90 ? 3.954 4.691 5.024 1.00 95.31 90 LEU A CA 1
ATOM 736 C C . LEU A 1 90 ? 2.888 4.351 6.066 1.00 95.31 90 LEU A C 1
ATOM 738 O O . LEU A 1 90 ? 1.703 4.524 5.792 1.00 95.31 90 LEU A O 1
ATOM 742 N N . ILE A 1 91 ? 3.304 3.898 7.254 1.00 94.69 91 ILE A N 1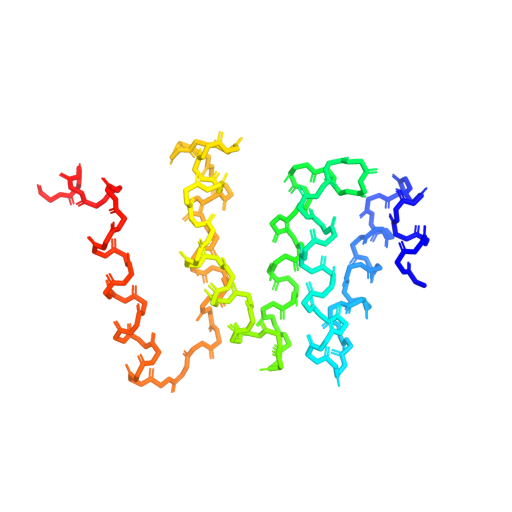
ATOM 743 C CA . ILE A 1 91 ? 2.386 3.486 8.326 1.00 94.69 91 ILE A CA 1
ATOM 744 C C . ILE A 1 91 ? 1.388 4.595 8.676 1.00 94.69 91 ILE A C 1
ATOM 746 O O . ILE A 1 91 ? 0.194 4.348 8.516 1.00 94.69 91 ILE A O 1
ATOM 750 N N . PRO A 1 92 ? 1.805 5.828 9.036 1.00 94.12 92 PRO A N 1
ATOM 751 C CA . PRO A 1 92 ? 0.842 6.888 9.336 1.00 94.12 92 PRO A CA 1
ATOM 752 C C . PRO A 1 92 ? -0.047 7.257 8.136 1.00 94.12 92 PRO A C 1
ATOM 754 O O . PRO A 1 92 ? -1.176 7.705 8.326 1.00 94.12 92 PRO A O 1
ATOM 757 N N . SER A 1 93 ? 0.418 7.051 6.898 1.00 96.00 93 SER A N 1
ATOM 758 C CA . SER A 1 93 ? -0.382 7.334 5.701 1.00 96.00 93 SER A CA 1
ATOM 759 C C . SER A 1 93 ? -1.504 6.315 5.482 1.00 96.00 93 SER A C 1
ATOM 761 O O . SER A 1 93 ? -2.616 6.714 5.133 1.00 96.00 93 SER A O 1
ATOM 763 N N . ILE A 1 94 ? -1.235 5.020 5.691 1.00 96.75 94 ILE A N 1
ATOM 764 C CA . ILE A 1 94 ? -2.205 3.938 5.438 1.00 96.75 94 ILE A CA 1
ATOM 765 C C . ILE A 1 94 ? -3.151 3.682 6.616 1.00 96.75 94 ILE A C 1
ATOM 767 O O . ILE A 1 94 ? -4.211 3.090 6.425 1.00 96.75 94 ILE A O 1
ATOM 771 N N . THR A 1 95 ? -2.794 4.129 7.824 1.00 95.81 95 THR A N 1
ATOM 772 C CA . THR A 1 95 ? -3.622 3.973 9.031 1.00 95.81 95 THR A CA 1
ATOM 773 C C . THR A 1 95 ? -4.451 5.215 9.367 1.00 95.81 95 THR A C 1
ATOM 775 O O . THR A 1 95 ? -5.225 5.190 10.320 1.00 95.81 95 THR A O 1
ATOM 778 N N . LYS A 1 96 ? -4.373 6.292 8.569 1.00 93.62 96 LYS A N 1
ATOM 779 C CA . LYS A 1 96 ? -5.051 7.579 8.838 1.00 93.62 96 LYS A CA 1
ATOM 780 C C . LYS A 1 96 ? -6.572 7.495 9.029 1.00 93.62 96 LYS A C 1
ATOM 782 O O . LYS A 1 96 ? -7.166 8.396 9.612 1.00 93.62 96 LYS A O 1
ATOM 787 N N . THR A 1 97 ? -7.214 6.461 8.485 1.00 92.81 97 THR A N 1
ATOM 788 C CA . THR A 1 97 ? -8.667 6.238 8.562 1.00 92.81 97 THR A CA 1
ATOM 789 C C . THR A 1 97 ? -9.065 5.274 9.681 1.00 92.81 97 THR A C 1
ATOM 791 O O . THR A 1 97 ? -10.254 5.001 9.858 1.00 92.81 97 THR A O 1
ATOM 794 N N . PHE A 1 98 ? -8.106 4.743 10.446 1.00 94.56 98 PHE A N 1
ATOM 795 C CA . PHE A 1 98 ? -8.394 3.874 11.581 1.00 94.56 98 PHE A CA 1
ATOM 796 C C . PHE A 1 98 ? -9.160 4.653 12.651 1.00 94.56 98 PHE A C 1
ATOM 798 O O . PHE A 1 98 ? -8.720 5.696 13.121 1.00 94.56 98 PHE A O 1
ATOM 805 N N . ALA A 1 99 ? -10.316 4.123 13.041 1.00 92.62 99 ALA A N 1
ATOM 806 C CA . ALA A 1 99 ? -11.232 4.784 13.970 1.00 92.62 99 ALA A CA 1
ATOM 807 C C . ALA A 1 99 ? -1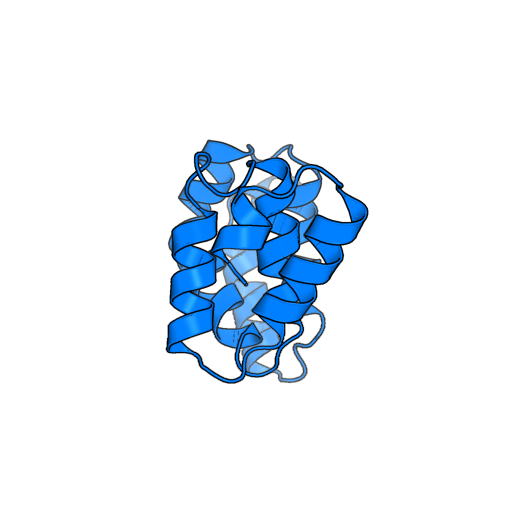1.765 3.827 15.051 1.00 92.62 99 ALA A C 1
ATOM 809 O O . ALA A 1 99 ? -12.849 4.033 15.590 1.00 92.62 99 ALA A O 1
ATOM 810 N N . THR A 1 100 ? -11.035 2.746 15.345 1.00 93.75 100 THR A N 1
ATOM 811 C CA . THR A 1 100 ? -11.422 1.764 16.370 1.00 93.75 100 THR A CA 1
ATOM 812 C C . THR A 1 100 ? -10.244 1.441 17.278 1.00 93.75 100 THR A C 1
ATOM 814 O O . THR A 1 100 ? -9.100 1.425 16.828 1.00 93.75 100 THR A O 1
ATOM 817 N N . GLU A 1 101 ? -10.534 1.130 18.539 1.00 94.75 101 GLU A N 1
ATOM 818 C CA . GLU A 1 101 ? -9.530 0.727 19.531 1.00 94.75 101 GLU A CA 1
ATOM 819 C C . GLU A 1 101 ? -8.776 -0.540 19.105 1.00 94.75 101 GLU A C 1
ATOM 821 O O . GLU A 1 101 ? -7.564 -0.625 19.250 1.00 94.75 101 GLU A O 1
ATOM 826 N N . ILE A 1 102 ? -9.470 -1.493 18.474 1.00 94.62 102 ILE A N 1
ATOM 827 C CA . ILE A 1 102 ? -8.848 -2.704 17.921 1.00 94.62 102 ILE A CA 1
ATOM 828 C C . ILE A 1 102 ? -7.759 -2.333 16.906 1.00 94.62 102 ILE A C 1
ATOM 830 O O . ILE A 1 102 ? -6.650 -2.858 16.970 1.00 94.62 102 ILE A O 1
ATOM 834 N N . LYS A 1 103 ? -8.051 -1.401 15.991 1.00 93.38 103 LYS A N 1
ATOM 835 C CA . LYS A 1 103 ? -7.092 -0.959 14.971 1.00 93.38 103 LYS A CA 1
ATOM 836 C C . LYS A 1 103 ? -5.939 -0.142 15.550 1.00 93.38 103 LYS A C 1
ATOM 838 O O . LYS A 1 103 ? -4.821 -0.270 15.058 1.00 93.38 103 LYS A O 1
ATOM 843 N N . LEU A 1 104 ? -6.196 0.646 16.594 1.00 93.19 104 LEU A N 1
ATOM 844 C CA . LEU A 1 104 ? -5.145 1.331 17.344 1.00 93.19 104 LEU A CA 1
ATOM 845 C C . LEU A 1 104 ? -4.187 0.315 17.981 1.00 93.19 104 LEU A C 1
ATOM 847 O O . LEU A 1 104 ? -2.991 0.356 17.707 1.00 93.19 104 LEU A O 1
ATOM 851 N N . ASN A 1 105 ? -4.725 -0.657 18.718 1.00 94.50 105 ASN A N 1
ATOM 852 C CA . ASN A 1 105 ? -3.937 -1.705 19.367 1.00 94.50 105 ASN A CA 1
ATOM 853 C C . ASN A 1 105 ? -3.149 -2.543 18.345 1.00 94.50 105 ASN A C 1
ATOM 855 O O . ASN A 1 105 ? -1.993 -2.886 18.578 1.00 94.50 105 ASN A O 1
ATOM 859 N N . GLU A 1 106 ? -3.741 -2.884 17.194 1.00 93.69 106 GLU A N 1
ATOM 860 C CA . GLU A 1 106 ? -3.022 -3.563 16.105 1.00 93.69 106 GLU A CA 1
ATOM 861 C C . GLU A 1 106 ? -1.827 -2.742 15.599 1.00 93.69 106 GLU A C 1
ATOM 863 O O . GLU A 1 106 ? -0.762 -3.308 15.350 1.00 93.69 106 GLU A O 1
ATOM 868 N N . MET A 1 107 ? -2.004 -1.428 15.431 1.00 93.62 107 MET A N 1
ATOM 869 C CA . MET A 1 107 ? -0.955 -0.526 14.958 1.00 93.62 107 MET A CA 1
ATOM 870 C C . MET A 1 107 ? 0.179 -0.402 15.977 1.00 93.62 107 MET A C 1
ATOM 872 O O . MET A 1 107 ? 1.338 -0.546 15.601 1.00 93.62 107 MET A O 1
ATOM 876 N N . GLU A 1 108 ? -0.138 -0.185 17.254 1.00 91.62 108 GLU A N 1
ATOM 877 C CA . GLU A 1 108 ? 0.855 -0.080 18.330 1.00 91.62 108 GLU A CA 1
ATOM 878 C C . GLU A 1 108 ? 1.682 -1.362 18.462 1.00 91.62 108 GLU A C 1
ATOM 880 O O . GLU A 1 108 ? 2.911 -1.314 18.461 1.00 91.62 108 GLU A O 1
ATOM 885 N N . ASN A 1 109 ? 1.021 -2.524 18.475 1.00 92.62 109 ASN A N 1
ATOM 886 C CA . ASN A 1 109 ? 1.707 -3.816 18.529 1.00 92.62 109 ASN A CA 1
ATOM 887 C C . ASN A 1 109 ? 2.611 -4.042 17.311 1.00 92.62 109 ASN A C 1
ATOM 889 O O . ASN A 1 109 ? 3.708 -4.583 17.444 1.00 92.62 109 ASN A O 1
ATOM 893 N N . PHE A 1 110 ? 2.170 -3.626 16.121 1.00 92.19 110 PHE A N 1
ATOM 894 C CA . PHE A 1 110 ? 2.997 -3.727 14.926 1.00 92.19 110 PHE A CA 1
ATOM 895 C C . PHE A 1 110 ? 4.223 -2.812 15.006 1.00 92.19 110 PHE A C 1
ATOM 897 O O . PHE A 1 110 ? 5.328 -3.269 14.726 1.00 92.19 110 PHE A O 1
ATOM 904 N N . LEU A 1 111 ? 4.064 -1.562 15.445 1.00 88.75 111 LEU A N 1
ATOM 905 C CA . LEU A 1 111 ? 5.180 -0.628 15.609 1.00 88.75 111 LEU A CA 1
ATOM 906 C C . LEU A 1 111 ? 6.230 -1.150 16.600 1.00 88.75 111 LEU A C 1
ATOM 908 O O . LEU A 1 111 ? 7.417 -1.076 16.303 1.00 88.75 111 LEU A O 1
ATOM 912 N N . LEU A 1 112 ? 5.805 -1.761 17.711 1.00 89.62 112 LEU A N 1
ATOM 913 C CA . LEU A 1 112 ? 6.705 -2.415 18.670 1.00 89.62 112 LEU A CA 1
ATOM 914 C C . LEU A 1 112 ? 7.443 -3.629 18.082 1.00 89.62 112 LEU A C 1
ATOM 916 O O . LEU A 1 112 ? 8.539 -3.954 18.526 1.00 89.62 112 LEU A O 1
ATOM 920 N N . SER A 1 113 ? 6.852 -4.312 17.096 1.00 86.44 113 SER A N 1
ATOM 921 C CA . SER A 1 113 ? 7.484 -5.457 16.425 1.00 86.44 113 SER A CA 1
ATOM 922 C C . SER A 1 113 ? 8.529 -5.057 15.379 1.00 86.44 113 SER A C 1
ATOM 924 O O . SER A 1 113 ? 9.346 -5.886 14.977 1.00 86.44 113 SER A O 1
ATOM 926 N N . ILE A 1 114 ? 8.507 -3.803 14.915 1.00 83.31 114 ILE A N 1
ATOM 927 C CA . ILE A 1 114 ? 9.465 -3.313 13.930 1.00 83.31 114 ILE A CA 1
ATOM 928 C C . ILE A 1 114 ? 10.755 -2.919 14.669 1.00 83.31 114 ILE A C 1
ATOM 930 O O . ILE A 1 114 ? 10.709 -2.043 15.532 1.00 83.31 114 ILE A O 1
ATOM 934 N N . PRO A 1 115 ? 11.934 -3.449 14.283 1.00 69.00 115 PRO A N 1
ATOM 935 C CA . PRO A 1 115 ? 13.212 -3.145 14.945 1.00 69.00 115 PRO A CA 1
ATOM 936 C C . PRO A 1 115 ? 13.653 -1.667 14.868 1.00 69.00 115 PRO A C 1
ATOM 938 O O . PRO A 1 115 ? 14.700 -1.301 15.388 1.00 69.00 115 PRO A O 1
ATOM 941 N N . MET A 1 116 ? 12.865 -0.798 14.229 1.00 58.59 116 MET A N 1
ATOM 942 C CA . MET A 1 116 ? 13.101 0.644 14.115 1.00 58.59 116 MET A CA 1
ATOM 943 C C . MET A 1 116 ? 12.923 1.381 15.457 1.00 58.59 116 MET A C 1
ATOM 945 O O . MET A 1 116 ? 13.518 2.436 15.638 1.00 58.59 116 MET A O 1
ATOM 949 N N . LEU A 1 117 ? 12.141 0.840 16.401 1.00 50.19 117 LEU A N 1
ATOM 950 C CA . LEU A 1 117 ? 11.774 1.529 17.650 1.00 50.19 117 LEU A CA 1
ATOM 951 C C . LEU A 1 117 ? 12.727 1.294 18.837 1.00 50.19 117 LEU A C 1
ATOM 953 O O . LEU A 1 117 ? 12.557 1.932 19.871 1.00 50.19 117 LEU A O 1
ATOM 957 N N . GLU A 1 118 ? 13.756 0.450 18.703 1.00 43.00 118 GLU A N 1
ATOM 958 C CA . GLU A 1 118 ? 14.776 0.276 19.757 1.00 43.00 118 GLU A CA 1
ATOM 959 C C . GLU A 1 118 ? 15.820 1.410 19.800 1.00 43.00 118 GLU A C 1
ATOM 961 O O . GLU A 1 118 ? 16.661 1.429 20.695 1.00 43.00 118 GLU A O 1
ATOM 966 N N . LEU A 1 119 ? 15.794 2.360 18.855 1.00 40.66 119 LEU A N 1
ATOM 967 C CA . LEU A 1 119 ? 16.829 3.399 18.725 1.00 40.66 119 LEU A CA 1
ATOM 968 C C . LEU A 1 119 ? 16.385 4.823 19.098 1.00 40.66 119 LEU A C 1
ATOM 970 O O . LEU A 1 119 ? 17.199 5.739 19.002 1.00 40.66 119 LEU A O 1
ATOM 974 N N . GLU A 1 120 ? 15.150 5.024 19.564 1.00 39.28 120 GLU A N 1
ATOM 975 C CA . GLU A 1 120 ? 14.675 6.335 20.045 1.00 39.28 120 GLU A CA 1
ATOM 976 C C . GLU A 1 120 ? 13.888 6.250 21.369 1.00 39.28 120 GLU A C 1
ATOM 978 O O . GLU A 1 120 ? 12.857 6.905 21.534 1.00 39.28 120 GLU A O 1
ATOM 983 N N . LEU A 1 121 ? 14.398 5.475 22.337 1.00 36.84 121 LEU A N 1
ATOM 984 C CA . LEU A 1 121 ? 14.044 5.583 23.762 1.00 36.84 121 LEU A CA 1
ATOM 985 C C . LEU A 1 121 ? 15.292 5.571 24.652 1.00 36.84 121 LEU A C 1
ATOM 987 O O . LEU A 1 121 ? 16.179 4.721 24.420 1.00 36.84 121 LEU A O 1
#

Radius of gyration: 14.63 Å; chains: 1; bounding box: 32×23×44 Å